Protein AF-A0AAU3A422-F1 (afdb_monomer_lite)

Foldseek 3Di:
DPPPDQPDDDPVRHGDDPVNVVVVVVVVCVVCDPVSVVVVVVVVPDPPPDDD

Secondary structure (DSSP, 8-state):
-PPTT---B-TTSPBPPHHHHHHHHHHHHHHH-HHHHHHHHHTT--------

Sequence (52 aa):
MRPAGRDFTTRSGEPLDAANLRRDVKAIVKKAGPAAMDEIFAQRREPTAHET

pLDDT: mean 75.76, std 13.07, range [49.88, 90.81]

Structure (mmCIF, N/CA/C/O backbone):
data_AF-A0AAU3A422-F1
#
_entry.id   AF-A0AAU3A422-F1
#
loop_
_atom_site.group_PDB
_atom_site.id
_atom_site.type_symbol
_atom_site.label_atom_id
_atom_site.label_alt_id
_atom_site.label_comp_id
_atom_site.label_asym_id
_atom_site.label_entity_id
_atom_site.label_seq_id
_atom_site.pdbx_PDB_ins_code
_atom_site.Cartn_x
_atom_site.Cartn_y
_atom_site.Cartn_z
_atom_site.occupancy
_atom_site.B_iso_or_equiv
_atom_site.auth_seq_id
_atom_site.auth_comp_id
_atom_site.auth_asym_id
_atom_site.auth_atom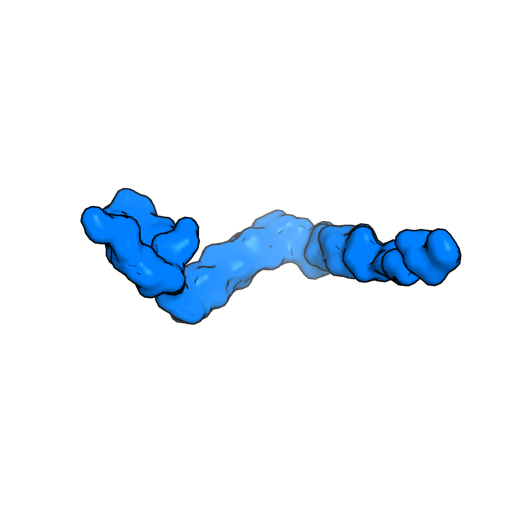_id
_atom_site.pdbx_PDB_model_num
ATOM 1 N N . MET A 1 1 ? -0.763 1.942 30.111 1.00 49.88 1 MET A N 1
ATOM 2 C CA . MET A 1 1 ? -1.011 0.698 29.348 1.00 49.88 1 MET A CA 1
ATOM 3 C C . MET A 1 1 ? -0.879 1.006 27.865 1.00 49.88 1 MET A C 1
ATOM 5 O O . MET A 1 1 ? -1.692 1.761 27.353 1.00 49.88 1 MET A O 1
ATOM 9 N N . ARG A 1 2 ? 0.145 0.479 27.182 1.00 56.47 2 ARG A N 1
ATOM 10 C CA . ARG A 1 2 ? 0.125 0.383 25.713 1.00 56.47 2 ARG A CA 1
ATOM 11 C C . ARG A 1 2 ? -0.834 -0.762 25.359 1.00 56.47 2 ARG A C 1
ATOM 13 O O . ARG A 1 2 ? -0.706 -1.815 25.985 1.00 56.47 2 ARG A O 1
ATOM 20 N N . PRO A 1 3 ? -1.807 -0.587 24.453 1.00 54.06 3 PRO A N 1
ATOM 21 C CA . PRO A 1 3 ? -2.659 -1.694 24.043 1.00 54.06 3 PRO A CA 1
ATOM 22 C C . PRO A 1 3 ? -1.769 -2.771 23.415 1.00 54.06 3 PRO A C 1
ATOM 24 O O . PRO A 1 3 ? -0.991 -2.486 22.507 1.00 54.06 3 PRO A O 1
ATOM 27 N N . ALA A 1 4 ? -1.841 -3.989 23.947 1.00 56.28 4 ALA A N 1
ATOM 28 C CA . ALA A 1 4 ? -1.095 -5.124 23.428 1.00 56.28 4 ALA A CA 1
ATOM 29 C C . ALA A 1 4 ? -1.421 -5.323 21.933 1.00 56.28 4 ALA A C 1
ATOM 31 O O . ALA A 1 4 ? -2.588 -5.478 21.568 1.00 56.28 4 ALA A O 1
ATOM 32 N N . GLY A 1 5 ? -0.393 -5.289 21.081 1.00 55.25 5 GLY A N 1
ATOM 33 C CA . GLY A 1 5 ? -0.454 -5.805 19.711 1.00 55.25 5 GLY A CA 1
ATOM 34 C C . GLY A 1 5 ? -1.035 -4.890 18.629 1.00 55.25 5 GLY A C 1
ATOM 35 O O . GLY A 1 5 ? -1.545 -5.403 17.638 1.00 55.25 5 GLY A O 1
ATOM 36 N N . ARG A 1 6 ? -0.997 -3.561 18.779 1.00 64.44 6 ARG A N 1
ATOM 37 C CA . ARG A 1 6 ? -1.415 -2.639 17.704 1.00 64.44 6 ARG A CA 1
ATOM 38 C C . ARG A 1 6 ? -0.296 -1.668 17.349 1.00 64.44 6 ARG A C 1
ATOM 40 O O . ARG A 1 6 ? -0.286 -0.527 17.797 1.00 64.44 6 ARG A O 1
ATOM 47 N N . ASP A 1 7 ? 0.639 -2.155 16.539 1.00 74.38 7 ASP A N 1
ATOM 48 C CA . ASP A 1 7 ? 1.814 -1.394 16.095 1.00 74.38 7 ASP A CA 1
ATOM 49 C C . ASP A 1 7 ? 1.470 -0.330 15.039 1.00 74.38 7 ASP A C 1
ATOM 51 O O . ASP A 1 7 ? 2.212 0.635 14.863 1.00 74.38 7 ASP A O 1
ATOM 55 N N . PHE A 1 8 ? 0.317 -0.464 14.370 1.00 82.12 8 PHE A N 1
ATOM 56 C CA . PHE A 1 8 ? -0.108 0.423 13.289 1.00 82.12 8 PHE A CA 1
ATOM 57 C C . PHE A 1 8 ? -1.531 0.943 13.499 1.00 82.12 8 PHE A C 1
ATOM 59 O O . PHE A 1 8 ? -2.471 0.186 13.756 1.00 82.12 8 PHE A O 1
ATOM 66 N N . THR A 1 9 ? -1.683 2.255 13.349 1.00 85.81 9 THR A N 1
ATOM 67 C CA . THR A 1 9 ? -2.960 2.970 13.416 1.00 85.81 9 THR A CA 1
ATOM 68 C C . THR A 1 9 ? -3.134 3.843 12.179 1.00 85.81 9 THR A C 1
ATOM 70 O O . THR A 1 9 ? -2.163 4.228 11.523 1.00 85.81 9 THR A O 1
ATOM 73 N N . THR A 1 10 ? -4.382 4.139 11.835 1.00 83.88 10 THR A N 1
ATOM 74 C CA . THR A 1 10 ? -4.728 5.166 10.859 1.00 83.88 10 THR A CA 1
ATOM 75 C C . THR A 1 10 ? -4.346 6.543 11.405 1.00 83.88 10 THR A C 1
ATOM 77 O O . THR A 1 10 ? -4.068 6.723 12.592 1.00 83.88 10 THR A O 1
ATOM 80 N N . ARG A 1 11 ? -4.400 7.570 10.553 1.00 84.62 11 ARG A N 1
ATOM 81 C CA . ARG A 1 11 ? -4.113 8.950 10.972 1.00 84.62 11 ARG A CA 1
ATOM 82 C C . ARG A 1 11 ? -5.049 9.464 12.077 1.00 84.62 11 ARG A C 1
ATOM 84 O O . ARG A 1 11 ? -4.669 10.375 12.802 1.00 84.62 11 ARG A O 1
ATOM 91 N N . SER A 1 12 ? -6.254 8.905 12.200 1.00 88.00 12 SER A N 1
ATOM 92 C CA . SER A 1 12 ? -7.214 9.257 13.253 1.00 88.00 12 SER A CA 1
ATOM 93 C C . SER A 1 12 ? -7.030 8.449 14.542 1.00 88.00 12 SER A C 1
ATOM 95 O O . SER A 1 12 ? -7.804 8.633 15.474 1.00 88.00 12 SER A O 1
ATOM 97 N N . GLY A 1 13 ? -6.026 7.567 14.614 1.00 85.12 13 GLY A N 1
ATOM 98 C CA 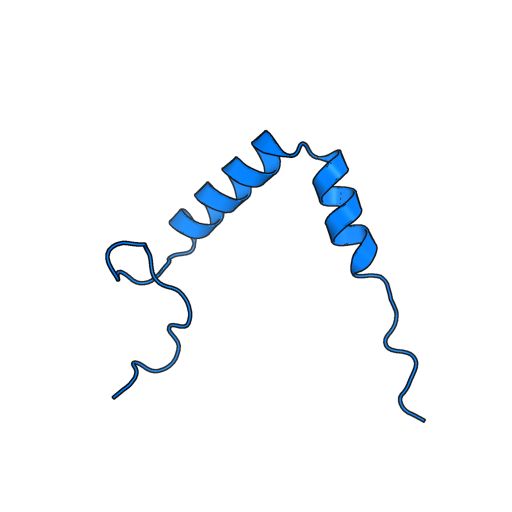. GLY A 1 13 ? -5.746 6.738 15.789 1.00 85.12 13 GLY A CA 1
ATOM 99 C C . GLY A 1 13 ? -6.539 5.430 15.852 1.00 85.12 13 GLY A C 1
ATOM 100 O O . GLY A 1 13 ? -6.353 4.658 16.792 1.00 85.12 13 GLY A O 1
ATOM 101 N N . GLU A 1 14 ? -7.376 5.147 14.850 1.00 86.56 14 GLU A N 1
ATOM 102 C CA . GLU A 1 14 ? -8.061 3.856 14.737 1.00 86.56 14 GLU A CA 1
ATOM 103 C C . GLU A 1 14 ? -7.062 2.752 14.370 1.00 86.56 14 GLU A C 1
ATOM 105 O O . GLU A 1 14 ? -6.094 3.019 13.656 1.00 86.56 14 GLU A O 1
ATOM 110 N N . PRO A 1 15 ? -7.258 1.500 14.804 1.00 86.31 15 PRO A N 1
ATOM 111 C CA . PRO A 1 15 ? -6.425 0.390 14.359 1.00 86.31 15 PRO A CA 1
ATOM 112 C C . PRO A 1 15 ? -6.425 0.261 12.832 1.00 86.31 15 PRO A C 1
ATOM 114 O O . PRO A 1 15 ? -7.475 0.337 12.196 1.00 86.31 15 PRO A O 1
ATOM 117 N N . LEU A 1 16 ? -5.251 0.037 12.239 1.00 86.56 16 LEU A N 1
ATOM 118 C CA . LEU A 1 16 ? -5.179 -0.248 10.809 1.00 86.56 16 LEU A CA 1
ATOM 119 C C . LEU A 1 16 ? -5.723 -1.659 10.539 1.00 86.56 16 LEU A C 1
ATOM 121 O O . LEU A 1 16 ? -5.180 -2.641 11.045 1.00 86.56 16 LEU A O 1
ATOM 125 N N . ASP A 1 17 ? -6.780 -1.765 9.734 1.00 87.62 17 ASP A N 1
ATOM 126 C CA . ASP A 1 17 ? -7.351 -3.050 9.318 1.00 87.62 17 ASP A CA 1
ATOM 127 C C . ASP A 1 17 ? -6.817 -3.532 7.954 1.00 87.62 17 ASP A C 1
ATOM 129 O O . ASP A 1 17 ? -6.167 -2.804 7.194 1.00 87.62 17 ASP A O 1
ATOM 133 N N . ALA A 1 18 ? -7.120 -4.789 7.618 1.00 87.62 18 ALA A N 1
ATOM 134 C CA . ALA A 1 18 ? -6.682 -5.409 6.370 1.00 87.62 18 ALA A CA 1
ATOM 135 C C . ALA A 1 18 ? -7.260 -4.730 5.113 1.00 87.62 18 ALA A C 1
ATOM 137 O O . ALA A 1 18 ? -6.620 -4.733 4.059 1.00 87.62 18 ALA A O 1
ATOM 138 N N . ALA A 1 19 ? -8.457 -4.142 5.194 1.00 89.25 19 ALA A N 1
ATOM 139 C CA . ALA A 1 19 ? -9.085 -3.470 4.060 1.00 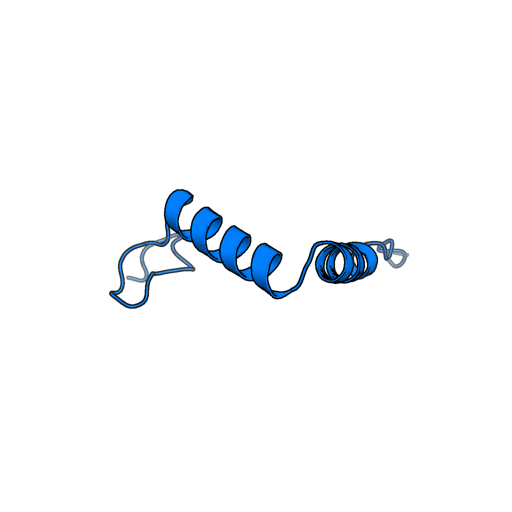89.25 19 ALA A CA 1
ATOM 140 C C . ALA A 1 19 ? -8.378 -2.145 3.736 1.00 89.25 19 ALA A C 1
ATOM 142 O O . ALA A 1 19 ? -8.164 -1.825 2.561 1.00 89.25 19 ALA A O 1
ATOM 143 N N . ASN A 1 20 ? -7.974 -1.414 4.772 1.00 85.31 20 ASN A N 1
ATOM 144 C CA . ASN A 1 20 ? -7.232 -0.161 4.695 1.00 85.31 20 ASN A CA 1
ATOM 145 C C . ASN A 1 20 ? -5.824 -0.436 4.158 1.00 85.31 20 ASN A C 1
ATOM 147 O O . ASN A 1 20 ? -5.431 0.142 3.145 1.00 85.31 20 ASN A O 1
ATOM 151 N N . LEU A 1 21 ? -5.131 -1.429 4.727 1.00 87.69 21 LEU A N 1
ATOM 152 C CA . LEU A 1 21 ? -3.815 -1.859 4.251 1.00 87.69 21 LEU A CA 1
ATOM 153 C C . LEU A 1 21 ? -3.847 -2.274 2.773 1.00 87.69 21 LEU A C 1
ATOM 155 O O . LEU A 1 21 ? -3.017 -1.842 1.974 1.00 87.69 21 LEU A O 1
ATOM 159 N N . ARG A 1 22 ? -4.841 -3.075 2.373 1.00 90.62 22 ARG A N 1
ATOM 160 C CA . ARG A 1 22 ? -4.994 -3.510 0.979 1.00 90.62 22 ARG A CA 1
ATOM 161 C C . ARG A 1 22 ? -5.208 -2.336 0.026 1.00 90.62 22 ARG A C 1
ATOM 163 O O . ARG A 1 22 ? -4.701 -2.366 -1.098 1.00 90.62 22 ARG A O 1
ATOM 170 N N . ARG A 1 23 ? -5.979 -1.325 0.437 1.00 89.44 23 ARG A N 1
ATOM 171 C CA . ARG A 1 23 ? -6.231 -0.125 -0.372 1.00 89.44 23 ARG A CA 1
ATOM 172 C C . ARG A 1 23 ? -4.935 0.644 -0.619 1.00 89.44 23 ARG A C 1
ATOM 174 O O . ARG A 1 23 ? -4.660 0.980 -1.772 1.00 89.44 23 ARG A O 1
ATOM 181 N N . ASP A 1 24 ? -4.142 0.853 0.424 1.00 87.81 24 ASP A N 1
ATOM 182 C CA . ASP A 1 24 ? -2.899 1.621 0.342 1.00 87.81 24 ASP A CA 1
ATOM 183 C C . ASP A 1 24 ? -1.841 0.887 -0.483 1.00 87.81 24 ASP A C 1
ATOM 185 O O . ASP A 1 24 ? -1.268 1.465 -1.409 1.00 87.81 24 ASP A O 1
ATOM 189 N N . VAL A 1 25 ? -1.669 -0.419 -0.255 1.00 87.94 25 VAL A N 1
ATOM 190 C CA . VAL A 1 25 ? -0.777 -1.261 -1.068 1.00 87.94 25 VAL A CA 1
ATOM 191 C C . VAL A 1 25 ? -1.176 -1.197 -2.542 1.00 87.94 25 VAL A C 1
ATOM 193 O O . VAL A 1 25 ? -0.331 -0.969 -3.405 1.00 87.94 25 VAL A O 1
ATOM 196 N N . LYS A 1 26 ? -2.472 -1.315 -2.859 1.00 89.94 26 LYS A N 1
ATOM 197 C CA . LYS A 1 26 ? -2.951 -1.223 -4.246 1.00 89.94 26 LYS A CA 1
ATOM 198 C C . LYS A 1 26 ? -2.642 0.137 -4.877 1.00 89.94 26 LYS A C 1
ATOM 200 O O . LYS A 1 26 ? -2.279 0.190 -6.053 1.00 89.94 26 LYS A O 1
ATOM 205 N N . ALA A 1 27 ? -2.799 1.229 -4.130 1.00 90.38 27 ALA A N 1
ATOM 206 C CA . ALA A 1 27 ? -2.490 2.570 -4.617 1.00 90.38 27 ALA A CA 1
ATOM 207 C C . ALA A 1 27 ? -0.990 2.735 -4.908 1.00 90.38 27 ALA A C 1
ATOM 209 O O . ALA A 1 27 ? -0.627 3.274 -5.955 1.00 9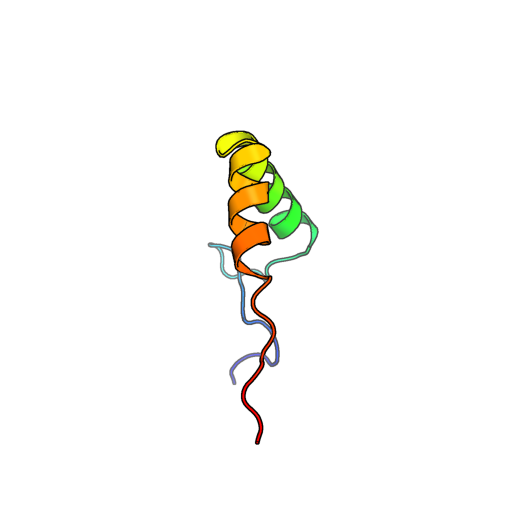0.38 27 ALA A O 1
ATOM 210 N N . ILE A 1 28 ? -0.131 2.214 -4.027 1.00 87.94 28 ILE A N 1
ATOM 211 C CA . ILE A 1 28 ? 1.327 2.227 -4.193 1.00 87.94 28 ILE A CA 1
ATOM 212 C C . ILE A 1 28 ? 1.734 1.421 -5.427 1.00 87.94 28 ILE A C 1
ATOM 214 O O . ILE A 1 28 ? 2.425 1.956 -6.291 1.00 87.94 28 ILE A O 1
ATOM 218 N N . VAL A 1 29 ? 1.244 0.185 -5.568 1.00 87.50 29 VAL A N 1
ATOM 219 C CA . VAL A 1 29 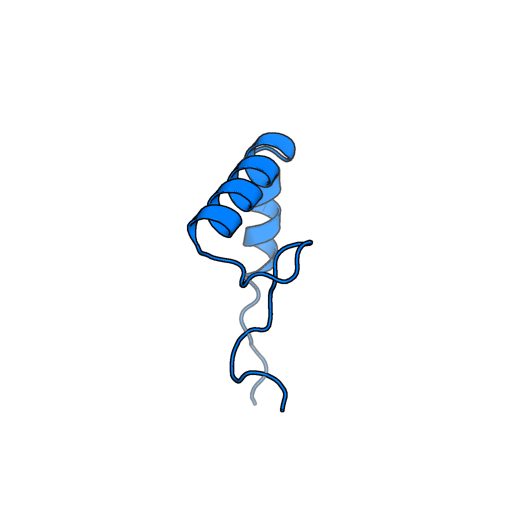? 1.525 -0.677 -6.731 1.00 87.50 29 VAL A CA 1
ATOM 220 C C . VAL A 1 29 ? 1.085 -0.003 -8.030 1.00 87.50 29 VAL A C 1
ATOM 222 O O . VAL A 1 29 ? 1.829 0.008 -9.006 1.00 87.50 29 VAL A O 1
ATOM 225 N N . LYS A 1 30 ? -0.102 0.616 -8.047 1.00 90.12 30 LYS A N 1
ATOM 226 C CA . LYS A 1 30 ? -0.589 1.346 -9.224 1.00 90.12 30 LYS A CA 1
ATOM 227 C C . LYS A 1 30 ? 0.324 2.519 -9.594 1.00 90.12 30 LYS A C 1
ATOM 229 O O . LYS A 1 30 ? 0.498 2.786 -10.778 1.00 90.12 30 LYS A O 1
ATOM 234 N N . LYS A 1 31 ? 0.866 3.234 -8.603 1.00 90.81 31 LYS A N 1
ATOM 235 C CA . LYS A 1 31 ? 1.735 4.397 -8.824 1.00 90.81 31 LYS A CA 1
ATOM 236 C C . LYS A 1 31 ? 3.148 3.997 -9.253 1.00 90.81 31 LYS A C 1
ATOM 238 O O . LYS A 1 31 ? 3.703 4.636 -10.136 1.00 90.81 31 LYS A O 1
ATOM 243 N N . ALA A 1 32 ? 3.722 2.982 -8.614 1.00 87.88 32 ALA A N 1
ATOM 244 C CA . ALA A 1 32 ? 5.079 2.516 -8.887 1.00 87.88 32 ALA A CA 1
ATOM 245 C C . ALA A 1 32 ? 5.162 1.673 -10.171 1.00 87.88 32 ALA A C 1
ATOM 247 O O . ALA A 1 32 ? 6.200 1.630 -10.822 1.00 87.88 32 ALA A O 1
ATOM 248 N N . GLY A 1 33 ? 4.060 1.019 -10.546 1.00 85.62 33 GLY A N 1
ATOM 249 C CA . GLY A 1 33 ? 4.036 0.030 -11.614 1.00 85.62 33 GLY A CA 1
ATOM 250 C C . GLY A 1 33 ? 4.562 -1.338 -11.148 1.00 85.62 33 GLY A C 1
ATOM 251 O O . GLY A 1 33 ? 5.288 -1.432 -10.157 1.00 85.62 33 GLY A O 1
ATOM 252 N N . PRO A 1 34 ? 4.188 -2.425 -11.844 1.00 74.38 34 PRO A N 1
ATOM 253 C CA . PRO A 1 34 ? 4.534 -3.792 -11.446 1.00 74.38 34 PRO A CA 1
ATOM 254 C C . PRO A 1 34 ? 6.047 -4.066 -11.463 1.00 74.38 34 PRO A C 1
ATOM 256 O O . PRO A 1 34 ? 6.547 -4.711 -10.552 1.00 74.38 34 PRO A O 1
ATOM 259 N N . ALA A 1 35 ? 6.792 -3.493 -12.414 1.00 74.06 35 ALA A N 1
ATOM 260 C CA . ALA A 1 35 ? 8.241 -3.691 -12.516 1.00 74.06 35 ALA A CA 1
ATOM 261 C C . ALA A 1 35 ? 9.019 -3.138 -11.304 1.00 74.06 35 ALA A C 1
ATOM 263 O O . ALA A 1 35 ? 9.973 -3.757 -10.845 1.00 74.06 35 ALA A O 1
ATOM 264 N N . ALA A 1 36 ? 8.580 -2.008 -10.738 1.00 76.19 36 ALA A N 1
ATOM 265 C CA . ALA A 1 36 ? 9.189 -1.452 -9.529 1.00 76.19 36 ALA A CA 1
ATOM 266 C C . ALA A 1 36 ? 8.919 -2.325 -8.289 1.00 76.19 36 ALA A C 1
ATOM 268 O O . ALA A 1 36 ? 9.713 -2.342 -7.354 1.00 76.19 36 ALA A O 1
ATOM 269 N N . MET A 1 37 ? 7.805 -3.065 -8.270 1.00 75.25 37 MET A N 1
ATOM 270 C CA . MET A 1 37 ? 7.514 -4.021 -7.198 1.00 75.25 37 MET A CA 1
ATOM 271 C C . MET A 1 37 ? 8.382 -5.274 -7.320 1.00 75.25 37 MET A C 1
ATOM 273 O O . MET A 1 37 ? 8.880 -5.758 -6.306 1.00 75.25 37 MET A O 1
ATOM 277 N N . ASP A 1 38 ? 8.610 -5.762 -8.540 1.00 75.56 38 ASP A N 1
ATOM 278 C CA . ASP A 1 38 ? 9.489 -6.909 -8.788 1.00 75.56 38 ASP A CA 1
ATOM 279 C C . ASP A 1 38 ? 10.917 -6.652 -8.278 1.00 75.56 38 ASP A C 1
ATOM 281 O O . ASP A 1 38 ? 11.511 -7.532 -7.656 1.00 75.56 38 ASP A O 1
ATOM 285 N N . GLU A 1 39 ? 11.439 -5.433 -8.443 1.00 74.25 39 GLU A N 1
ATOM 286 C CA . GLU A 1 39 ? 12.743 -5.019 -7.904 1.00 74.25 39 GLU A CA 1
ATOM 287 C C . GLU A 1 39 ? 12.775 -5.020 -6.362 1.00 74.25 39 GLU A C 1
ATOM 289 O O . GLU A 1 39 ? 13.710 -5.548 -5.755 1.00 74.25 39 GLU A O 1
ATOM 294 N N . ILE A 1 40 ? 11.720 -4.510 -5.714 1.00 71.88 40 ILE A N 1
ATOM 295 C CA . ILE A 1 40 ? 11.585 -4.508 -4.245 1.00 71.88 40 ILE A CA 1
ATOM 296 C C . ILE A 1 40 ? 11.595 -5.938 -3.689 1.00 71.88 40 ILE A C 1
ATOM 298 O O . ILE A 1 40 ? 12.214 -6.211 -2.658 1.00 71.88 40 ILE A O 1
ATOM 302 N N . PHE A 1 41 ? 10.916 -6.874 -4.355 1.00 69.00 41 PHE A N 1
ATOM 303 C CA . PHE A 1 41 ? 10.890 -8.271 -3.920 1.00 69.00 41 PHE A CA 1
ATOM 304 C C . PHE A 1 41 ? 12.150 -9.049 -4.320 1.00 69.00 41 PHE A C 1
ATOM 306 O O . PHE A 1 41 ? 12.505 -10.009 -3.633 1.00 69.00 41 PHE A O 1
ATOM 313 N N . ALA A 1 42 ? 12.862 -8.631 -5.370 1.00 69.88 42 ALA A N 1
ATOM 314 C CA . ALA A 1 42 ? 14.146 -9.216 -5.751 1.00 69.88 42 ALA A CA 1
ATOM 315 C C . ALA A 1 42 ? 15.222 -9.004 -4.671 1.00 69.88 42 ALA A C 1
ATOM 317 O O . ALA A 1 42 ? 16.016 -9.912 -4.423 1.00 69.88 42 ALA A O 1
ATOM 318 N N . GLN A 1 43 ? 15.185 -7.878 -3.949 1.00 62.69 43 GLN A N 1
ATOM 319 C CA . GLN A 1 43 ? 16.094 -7.586 -2.828 1.00 62.69 43 GLN A CA 1
ATOM 320 C C . GLN A 1 43 ? 15.901 -8.498 -1.600 1.00 62.69 43 GLN A C 1
ATOM 322 O O . GLN A 1 43 ? 16.743 -8.506 -0.709 1.00 62.69 43 GLN A O 1
ATOM 327 N N . ARG A 1 44 ? 14.830 -9.307 -1.531 1.00 63.06 44 ARG A N 1
ATOM 328 C CA . ARG A 1 44 ? 14.612 -10.281 -0.439 1.00 63.06 44 ARG A CA 1
ATOM 329 C C . ARG A 1 44 ? 15.211 -11.671 -0.690 1.00 63.06 44 ARG A C 1
ATOM 331 O O . ARG A 1 44 ? 14.969 -12.574 0.106 1.00 63.06 44 ARG A O 1
ATOM 338 N N . ARG A 1 45 ? 15.966 -11.871 -1.776 1.00 60.81 45 ARG A N 1
ATOM 339 C CA . ARG A 1 45 ? 16.618 -13.155 -2.104 1.00 60.81 45 ARG A CA 1
ATOM 340 C C . ARG A 1 45 ? 18.096 -13.218 -1.702 1.00 60.81 45 ARG A C 1
ATOM 342 O O . ARG A 1 45 ? 18.880 -13.838 -2.414 1.00 60.81 45 ARG A O 1
ATOM 349 N N . GLU A 1 46 ? 18.485 -12.632 -0.575 1.00 58.56 46 GLU A N 1
ATOM 350 C CA . GLU A 1 46 ? 19.747 -13.035 0.053 1.00 58.56 46 GLU A CA 1
ATOM 351 C C . GLU A 1 46 ? 19.481 -14.223 0.990 1.00 58.56 46 GLU A C 1
ATOM 353 O O . GLU A 1 46 ? 18.651 -14.105 1.898 1.00 58.56 46 GLU A O 1
ATOM 358 N N . PRO A 1 47 ? 20.117 -15.391 0.776 1.00 57.69 47 PRO A N 1
ATOM 359 C CA . PRO A 1 47 ? 20.107 -16.446 1.771 1.00 57.69 47 PRO A CA 1
ATOM 360 C C . PRO A 1 47 ? 20.856 -15.919 2.993 1.00 57.69 47 PRO A C 1
ATOM 362 O O . PRO A 1 47 ? 21.981 -15.439 2.878 1.00 57.69 47 PRO A O 1
ATOM 365 N N . THR A 1 48 ? 20.248 -16.023 4.170 1.00 60.69 48 THR A N 1
ATOM 366 C CA . THR A 1 48 ? 20.960 -15.937 5.446 1.00 60.69 48 THR A CA 1
ATOM 367 C C . THR A 1 48 ? 21.986 -17.068 5.493 1.00 60.69 48 THR A C 1
ATOM 369 O O . THR A 1 48 ? 21.720 -18.149 6.009 1.00 60.69 48 THR A O 1
ATOM 372 N N . ALA A 1 49 ? 23.140 -16.850 4.877 1.00 62.78 49 ALA A N 1
ATOM 373 C CA . ALA A 1 49 ? 24.279 -17.741 4.900 1.00 62.78 49 ALA A CA 1
ATOM 374 C C . ALA A 1 49 ? 25.328 -17.119 5.814 1.00 62.78 49 ALA A C 1
ATOM 376 O O . ALA A 1 49 ? 26.330 -16.642 5.319 1.00 62.78 49 ALA A O 1
ATOM 377 N N . HIS A 1 50 ? 25.060 -17.071 7.121 1.00 58.66 50 HIS A N 1
ATOM 378 C CA . HIS A 1 50 ? 26.074 -16.916 8.170 1.00 58.66 50 HIS A CA 1
ATOM 379 C C . HIS A 1 50 ? 25.464 -17.277 9.534 1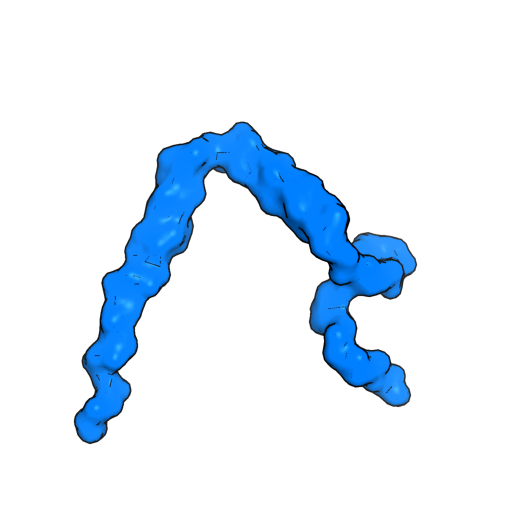.00 58.66 50 HIS A C 1
ATOM 381 O O . HIS A 1 50 ? 25.204 -16.415 10.364 1.00 58.66 50 HIS A O 1
ATOM 387 N N . GLU A 1 51 ? 25.255 -18.571 9.763 1.00 53.44 51 GLU A N 1
ATOM 388 C CA . GLU A 1 51 ? 25.432 -19.161 11.092 1.00 53.44 51 GLU A CA 1
ATOM 389 C C . GLU A 1 51 ? 26.391 -20.345 10.912 1.00 53.44 51 GLU A C 1
ATOM 391 O O . GLU A 1 51 ? 26.019 -21.402 10.403 1.00 53.44 51 GLU A O 1
ATOM 396 N N . THR A 1 52 ? 27.657 -20.101 11.245 1.00 57.66 52 THR A N 1
ATOM 397 C CA . THR A 1 52 ? 28.710 -21.098 11.494 1.00 57.66 52 THR A CA 1
ATOM 398 C C . THR A 1 52 ? 29.267 -20.820 12.869 1.00 57.66 52 THR A C 1
ATOM 400 O O . THR A 1 52 ? 29.444 -19.612 13.158 1.00 57.66 52 THR A O 1
#

Radius of gyration: 16.43 Å; chains: 1; bounding box: 38×30×42 Å